Protein AF-A0A972J4V8-F1 (afdb_monomer)

Solvent-accessible surface area (backbone atoms only — not comparable to full-atom values): 4676 Å² total; per-residue (Å²): 133,83,62,82,60,45,76,38,54,58,85,54,104,82,48,53,50,52,55,50,47,51,50,40,47,71,79,38,68,85,36,39,38,38,39,36,23,43,90,91,36,50,65,62,45,51,51,28,42,74,78,64,38,74,49,72,41,45,64,90,43,63,81,51,49,60,62,50,49,52,52,42,52,51,53,53,68,68,72,112

Foldseek 3Di:
DQDQAAEDEPDDPPDQLQNSLVVCCVPPVLHAYEYEYAPVCVVSVVVSVVVPHPYYHHPVCVVCVVVSSVVRNVVSVVVD

Nearest PDB structures (foldseek):
  3jte-assembly1_A  TM=8.735E-01  e=1.432E-03  Acetivibrio thermocellus ATCC 27405
  6ifh-assembly1_A  TM=7.701E-01  e=2.009E-03  Paenisporosarcina sp. TG-14
  1zy2-assembly1_A  TM=6.952E-01  e=1.251E-03  Aquifex aeolicus
  8p6f-assembly1_B  TM=7.407E-01  e=1.641E-02  Flavobacterium johnsoniae
  8p6f-assembly1_A  TM=7.480E-01  e=2.464E-02  Flavobacterium johnsoniae

Sequence (80 aa)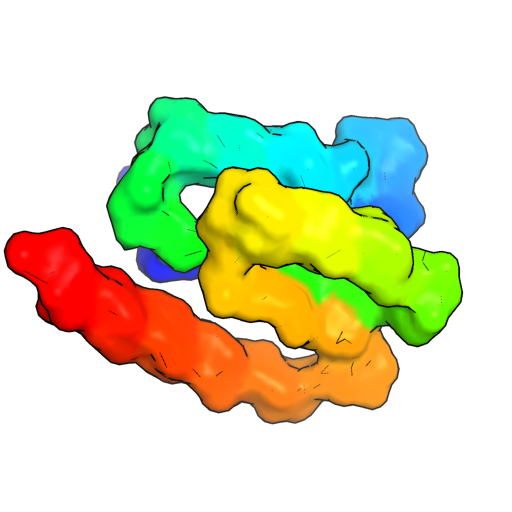:
MDPTVSFASSGSRGGTGIEGLAMTRYHAPSTPFLMAAGSRDIEGAVECMKEGSWDFNLKEQPFRIGPAIDAALQKKRHKR

pLDDT: mean 74.83, std 9.62, range [44.16, 84.81]

Radius of gyration: 11.94 Å; Cα contacts (8 Å, |Δi|>4): 115; chains: 1; bounding box: 32×26×35 Å

Secondary structure (DSSP, 8-state):
---S-EEEES-STT--HHHHHHHHHHH-TTS-EEEEE-GGGHHHHHHHHHTT--EEEETT-GGGHHHHHHHHHHHHHH--

Structure (mmCIF, N/CA/C/O backbone):
data_AF-A0A972J4V8-F1
#
_entry.id   AF-A0A972J4V8-F1
#
loop_
_atom_site.group_PDB
_atom_site.id
_atom_site.type_symbol
_atom_site.label_atom_id
_atom_site.label_alt_id
_atom_site.label_comp_id
_atom_site.label_asym_id
_atom_site.label_entity_id
_atom_site.label_seq_id
_atom_site.pdbx_PDB_ins_code
_atom_site.Cartn_x
_atom_site.Cartn_y
_atom_site.Cartn_z
_atom_site.occupancy
_atom_site.B_iso_or_equiv
_atom_site.auth_seq_id
_atom_site.auth_comp_id
_atom_site.auth_asym_id
_atom_site.auth_atom_id
_atom_site.pdbx_PDB_model_num
ATOM 1 N N . MET A 1 1 ? -19.246 0.572 -0.265 1.00 48.50 1 MET A N 1
ATOM 2 C CA . MET A 1 1 ? -18.451 -0.548 0.277 1.00 48.50 1 MET A CA 1
ATOM 3 C C . MET A 1 1 ? -17.052 -0.018 0.476 1.00 48.50 1 MET A C 1
ATOM 5 O O . MET A 1 1 ? -16.431 0.343 -0.516 1.00 48.50 1 MET A O 1
ATOM 9 N N . ASP A 1 2 ? -16.591 0.092 1.717 1.00 52.84 2 ASP A N 1
ATOM 10 C CA . ASP A 1 2 ? -15.233 0.570 1.974 1.00 52.84 2 ASP A CA 1
ATOM 11 C C . ASP A 1 2 ? -14.237 -0.547 1.645 1.00 52.84 2 ASP A C 1
ATOM 13 O O . ASP A 1 2 ? -14.394 -1.668 2.146 1.00 52.84 2 ASP A O 1
ATOM 17 N N . PRO A 1 3 ?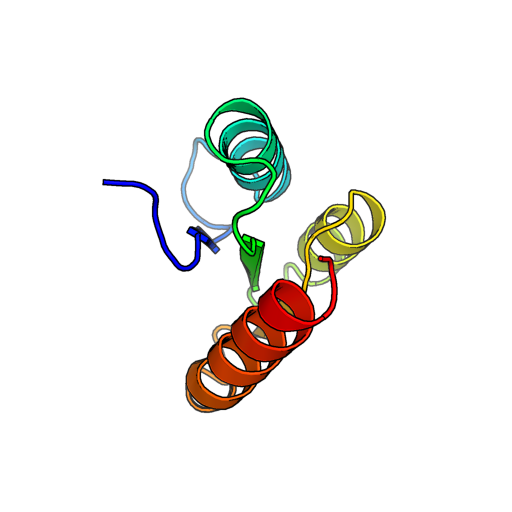 -13.229 -0.296 0.794 1.00 60.62 3 PRO A N 1
ATOM 18 C CA . PRO A 1 3 ? -12.264 -1.318 0.428 1.00 60.62 3 PRO A CA 1
ATOM 19 C C . PRO A 1 3 ? -11.488 -1.776 1.663 1.00 60.62 3 PRO A C 1
ATOM 21 O O . PRO A 1 3 ? -11.048 -0.976 2.493 1.00 60.62 3 PRO A O 1
ATOM 24 N N . THR A 1 4 ? -11.313 -3.089 1.799 1.00 68.44 4 THR A N 1
ATOM 25 C CA . THR A 1 4 ? -10.549 -3.668 2.910 1.00 68.44 4 THR A CA 1
ATOM 26 C C . THR A 1 4 ? -9.052 -3.387 2.754 1.00 68.44 4 THR A C 1
ATOM 28 O O . THR A 1 4 ? -8.368 -3.220 3.761 1.00 68.44 4 THR A O 1
ATOM 31 N N . VAL A 1 5 ? -8.573 -3.280 1.510 1.00 73.38 5 VAL A N 1
ATOM 32 C CA . VAL A 1 5 ? -7.195 -2.968 1.105 1.00 73.38 5 VAL A CA 1
ATOM 33 C C . VAL A 1 5 ? -7.236 -2.275 -0.266 1.00 73.38 5 VAL A C 1
ATOM 35 O O . VAL A 1 5 ? -8.009 -2.692 -1.129 1.00 73.38 5 VAL A O 1
ATOM 38 N N . SER A 1 6 ? -6.397 -1.263 -0.478 1.00 78.31 6 SER A N 1
ATOM 39 C CA . SER A 1 6 ? -6.183 -0.589 -1.764 1.00 78.31 6 SER A CA 1
ATOM 40 C C . SER A 1 6 ? -4.801 -0.915 -2.329 1.00 78.31 6 SER A C 1
ATOM 42 O O . SER A 1 6 ? -3.819 -0.959 -1.586 1.00 78.31 6 SER A O 1
ATOM 44 N N . PHE A 1 7 ? -4.718 -1.094 -3.650 1.00 73.75 7 PHE A N 1
ATOM 45 C CA . PHE A 1 7 ? -3.470 -1.376 -4.361 1.00 73.75 7 PHE A CA 1
ATOM 46 C C . PHE A 1 7 ? -3.262 -0.425 -5.534 1.00 73.75 7 PHE A C 1
ATOM 48 O O . PHE A 1 7 ? -4.205 -0.142 -6.272 1.00 73.75 7 PHE A O 1
ATOM 55 N N . ALA A 1 8 ? -2.018 0.000 -5.752 1.00 73.75 8 ALA A N 1
ATOM 56 C CA . ALA A 1 8 ? -1.613 0.722 -6.956 1.00 73.75 8 ALA A CA 1
ATOM 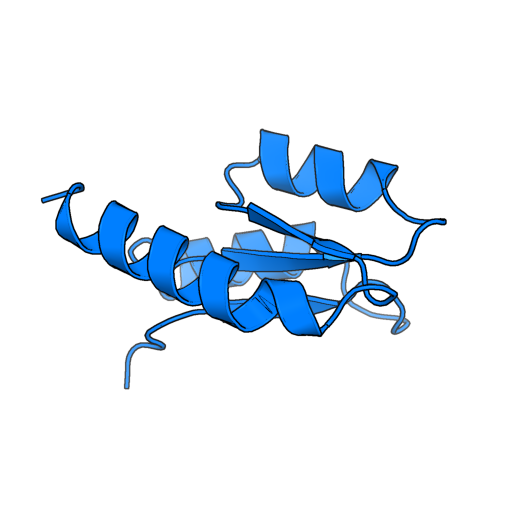57 C C . ALA A 1 8 ? -0.356 0.103 -7.570 1.00 73.75 8 ALA A C 1
ATOM 59 O O . ALA A 1 8 ? 0.449 -0.520 -6.881 1.00 73.75 8 ALA A O 1
ATOM 60 N N . SER A 1 9 ? -0.185 0.286 -8.878 1.00 68.44 9 SER A N 1
ATOM 61 C CA . SER A 1 9 ? 0.991 -0.170 -9.616 1.00 68.44 9 SER A CA 1
ATOM 62 C C . SER A 1 9 ? 1.578 0.984 -10.413 1.00 68.44 9 SER A C 1
ATOM 64 O O . SER A 1 9 ? 0.880 1.589 -11.224 1.00 68.44 9 SER A O 1
ATOM 66 N N . SER A 1 10 ? 2.882 1.202 -10.277 1.00 62.28 10 SER A N 1
ATOM 67 C CA . SER A 1 10 ? 3.614 2.126 -11.141 1.00 62.28 10 SER A CA 1
ATOM 68 C C . SER A 1 10 ? 3.904 1.463 -12.487 1.00 62.28 10 SER A C 1
ATOM 70 O O . SER A 1 10 ? 4.439 0.350 -12.546 1.00 62.28 10 SER A O 1
ATOM 72 N N . GLY A 1 11 ? 3.463 2.081 -13.581 1.00 57.62 11 GLY A N 1
ATOM 73 C CA . GLY A 1 11 ? 3.678 1.549 -14.932 1.00 57.62 11 GLY A CA 1
ATOM 74 C C . GLY A 1 11 ? 2.590 1.852 -15.961 1.00 57.62 11 GLY A C 1
ATOM 75 O O . GLY A 1 11 ? 2.708 1.400 -17.095 1.00 57.62 11 GLY A O 1
ATOM 76 N N . SER A 1 12 ? 1.549 2.610 -15.618 1.00 44.16 12 SER A N 1
ATOM 77 C CA . SER A 1 12 ? 0.584 3.110 -16.605 1.00 44.16 12 SER A CA 1
ATOM 78 C C . SER A 1 12 ? 0.687 4.632 -16.690 1.00 44.16 12 SER A C 1
ATOM 80 O O . SER A 1 12 ? 0.911 5.291 -15.679 1.00 44.16 12 SER A O 1
ATOM 82 N N . ARG A 1 13 ? 0.610 5.180 -17.909 1.00 47.62 13 ARG A N 1
ATOM 83 C CA . ARG A 1 13 ? 0.777 6.606 -18.258 1.00 47.62 13 ARG A CA 1
ATOM 84 C C . ARG A 1 13 ? -0.301 7.531 -17.645 1.00 47.62 13 ARG A C 1
ATOM 86 O O . ARG A 1 13 ? -0.967 8.254 -18.379 1.00 47.62 13 ARG A O 1
ATOM 93 N N . GLY A 1 14 ? -0.497 7.529 -16.331 1.00 47.12 14 GLY A N 1
ATOM 94 C CA . GLY A 1 14 ? -1.485 8.417 -15.711 1.00 47.12 14 GLY A CA 1
ATOM 95 C C . GLY A 1 14 ? -1.719 8.273 -14.211 1.00 47.12 14 GLY A C 1
ATOM 96 O O . GLY A 1 14 ? -2.741 8.760 -13.745 1.00 47.12 14 GLY A O 1
ATOM 97 N N . GLY A 1 15 ? -0.836 7.611 -13.460 1.00 54.72 15 GLY A N 1
ATOM 98 C CA . GLY A 1 15 ? -0.969 7.571 -12.005 1.00 54.72 15 GLY A CA 1
ATOM 99 C C . GLY A 1 15 ? 0.319 7.140 -11.319 1.00 54.72 15 GLY A C 1
ATOM 100 O O . GLY A 1 15 ? 0.768 6.005 -11.495 1.00 54.72 15 GLY A O 1
ATOM 101 N N . THR A 1 16 ? 0.921 8.034 -10.545 1.00 69.69 16 THR A N 1
ATOM 102 C CA . THR A 1 16 ? 2.017 7.694 -9.630 1.00 69.69 16 THR A CA 1
ATOM 103 C C . THR A 1 16 ? 1.456 6.931 -8.426 1.00 69.69 16 THR A C 1
ATOM 105 O O . THR A 1 16 ? 0.303 7.118 -8.030 1.00 69.69 16 THR A O 1
ATOM 108 N N . GLY A 1 17 ? 2.255 6.054 -7.808 1.00 72.06 17 GLY A N 1
ATOM 109 C CA . GLY A 1 17 ? 1.841 5.359 -6.577 1.00 72.06 17 GLY A CA 1
ATOM 110 C C . GLY A 1 17 ? 1.393 6.324 -5.467 1.00 72.06 17 GLY A C 1
ATOM 111 O O . GLY A 1 17 ? 0.500 6.001 -4.684 1.00 72.06 17 GLY A O 1
ATOM 112 N N . ILE A 1 18 ? 1.950 7.537 -5.472 1.00 77.25 18 ILE A N 1
ATOM 113 C CA . ILE A 1 18 ? 1.651 8.626 -4.540 1.00 77.25 18 ILE A CA 1
ATOM 114 C C . ILE A 1 18 ? 0.240 9.181 -4.759 1.00 77.25 18 ILE A C 1
ATOM 116 O O . ILE A 1 18 ? -0.488 9.378 -3.790 1.00 77.25 18 ILE A O 1
ATOM 120 N N . GLU A 1 19 ? -0.197 9.376 -6.004 1.00 79.88 19 GLU A N 1
ATOM 121 C CA . GLU A 1 19 ? -1.574 9.805 -6.294 1.00 79.88 19 GLU A CA 1
ATOM 122 C C . GLU A 1 19 ? -2.587 8.747 -5.839 1.00 79.88 19 GLU A C 1
ATOM 124 O O . GLU A 1 19 ? -3.600 9.075 -5.221 1.00 79.88 19 GLU A O 1
ATOM 129 N N . GLY A 1 20 ? -2.282 7.462 -6.057 1.00 79.81 20 GLY A N 1
ATOM 130 C CA . GLY A 1 20 ? -3.095 6.355 -5.546 1.00 79.81 20 GLY A CA 1
ATOM 131 C C . GLY A 1 20 ? -3.184 6.336 -4.014 1.00 79.81 20 GLY A C 1
ATOM 132 O O . GLY A 1 20 ? -4.260 6.096 -3.452 1.00 79.81 20 GLY A O 1
ATOM 133 N N . LEU A 1 21 ? -2.075 6.639 -3.333 1.00 82.00 21 LEU A N 1
ATOM 134 C CA . LEU A 1 21 ? -2.028 6.773 -1.878 1.00 82.00 21 LEU A CA 1
ATOM 135 C C . LEU A 1 21 ? -2.849 7.977 -1.403 1.00 82.00 21 LEU A C 1
ATOM 137 O O . LEU A 1 21 ? -3.642 7.838 -0.472 1.00 82.00 21 LEU A O 1
ATOM 141 N N . ALA A 1 22 ? -2.707 9.134 -2.051 1.00 82.62 22 ALA A N 1
ATOM 142 C CA . ALA A 1 22 ? -3.451 10.348 -1.726 1.00 82.62 22 ALA A CA 1
ATOM 143 C C . ALA A 1 22 ? -4.963 10.134 -1.880 1.00 82.62 22 ALA A C 1
ATOM 145 O O . ALA A 1 22 ? -5.726 10.453 -0.970 1.00 82.62 22 ALA A O 1
ATOM 146 N N . MET A 1 23 ? -5.390 9.498 -2.974 1.00 82.62 23 MET A N 1
ATOM 147 C CA . MET A 1 23 ? -6.791 9.139 -3.211 1.00 82.62 23 MET A CA 1
ATOM 148 C C . MET A 1 23 ? -7.317 8.149 -2.171 1.00 82.62 23 MET A C 1
ATOM 150 O O . MET A 1 23 ? -8.416 8.327 -1.647 1.00 82.62 23 MET A O 1
ATOM 154 N N . THR A 1 24 ? -6.526 7.131 -1.816 1.00 84.19 24 THR A N 1
ATOM 155 C CA . THR A 1 24 ? -6.910 6.174 -0.767 1.00 84.19 24 THR A CA 1
ATOM 156 C C . THR A 1 24 ? -7.049 6.874 0.578 1.00 84.19 24 THR A C 1
ATOM 158 O O . THR A 1 24 ? -8.036 6.660 1.271 1.00 84.19 24 THR A O 1
ATOM 161 N N . ARG A 1 25 ? -6.122 7.769 0.933 1.00 81.88 25 ARG A N 1
ATOM 162 C CA . ARG A 1 25 ? -6.204 8.559 2.168 1.00 81.88 25 ARG A CA 1
ATOM 163 C C . ARG A 1 25 ? -7.394 9.516 2.172 1.00 81.88 25 ARG A C 1
ATOM 165 O O . ARG A 1 25 ? -7.985 9.714 3.227 1.00 81.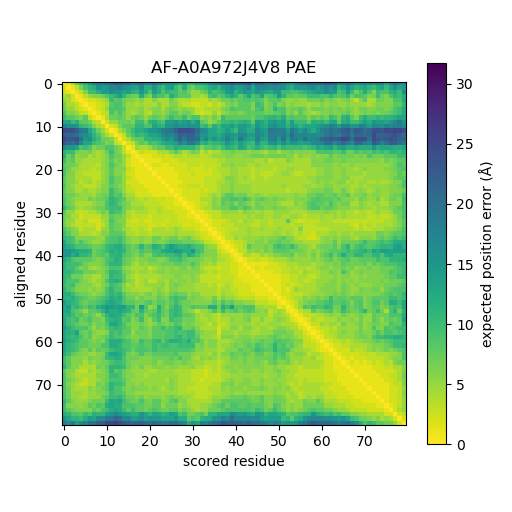88 25 ARG A O 1
ATOM 172 N N . TYR A 1 26 ? -7.745 10.088 1.023 1.00 84.00 26 TYR A N 1
ATOM 173 C CA . TYR A 1 26 ? -8.870 11.010 0.893 1.00 84.00 26 TYR A CA 1
ATOM 174 C C . TYR A 1 26 ? -10.221 10.297 1.024 1.00 84.00 26 TYR A C 1
ATOM 176 O O . TYR A 1 26 ? -11.084 10.743 1.774 1.00 84.00 26 TYR A O 1
ATOM 184 N N . HIS A 1 27 ? -10.398 9.170 0.331 1.00 82.81 27 HIS A N 1
ATOM 185 C CA . HIS A 1 27 ? -11.669 8.443 0.318 1.00 82.81 27 HIS A CA 1
ATOM 186 C C . HIS A 1 27 ? -11.828 7.452 1.476 1.00 82.81 27 HIS A C 1
ATOM 188 O O . HIS A 1 27 ? -12.940 7.238 1.948 1.00 82.81 27 HIS A O 1
ATOM 194 N N . ALA A 1 28 ? -10.739 6.825 1.920 1.00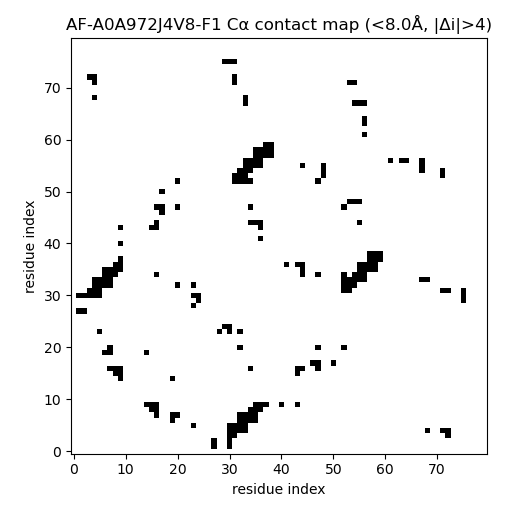 82.38 28 ALA A N 1
ATOM 195 C CA . ALA A 1 28 ? -10.745 5.762 2.919 1.00 82.38 28 ALA A CA 1
ATOM 196 C C . ALA A 1 28 ? -9.453 5.791 3.770 1.00 82.38 28 ALA A C 1
ATOM 198 O O . ALA A 1 28 ? -8.613 4.894 3.662 1.00 82.38 28 ALA A O 1
ATOM 199 N N . PRO A 1 29 ? -9.274 6.788 4.660 1.00 79.62 29 PRO A N 1
ATOM 200 C CA . PRO A 1 29 ? -8.046 6.967 5.451 1.00 79.62 29 PRO A CA 1
ATOM 201 C C . PRO A 1 29 ? -7.718 5.785 6.373 1.00 79.62 29 PRO A C 1
ATOM 203 O O . PRO A 1 29 ? -6.572 5.595 6.776 1.00 79.62 29 PRO A O 1
ATOM 206 N N . SER A 1 30 ? -8.722 4.979 6.714 1.00 79.19 30 SER A N 1
ATOM 207 C CA . SER A 1 30 ? -8.582 3.771 7.531 1.00 79.19 30 SER A CA 1
ATOM 208 C C . SER A 1 30 ? -8.193 2.533 6.716 1.00 79.19 30 SER A C 1
ATOM 210 O O . SER A 1 30 ? -8.041 1.447 7.284 1.00 79.19 30 SER A O 1
ATOM 212 N N . THR A 1 31 ? -8.098 2.649 5.391 1.00 82.75 31 THR A N 1
ATOM 213 C CA . THR A 1 31 ? -7.833 1.521 4.504 1.00 82.75 31 THR A CA 1
ATOM 214 C C . THR A 1 31 ? -6.338 1.386 4.219 1.00 82.75 31 THR A C 1
ATOM 216 O O . THR A 1 31 ? -5.691 2.357 3.828 1.00 82.75 31 THR A O 1
ATOM 219 N N . PRO A 1 32 ? -5.777 0.175 4.398 1.00 81.38 32 PRO A N 1
ATOM 220 C CA . PRO A 1 32 ? -4.445 -0.161 3.944 1.00 81.38 32 PRO A CA 1
ATOM 221 C C . PRO A 1 32 ? -4.178 0.256 2.509 1.00 81.38 32 PRO A C 1
ATOM 223 O O . PRO A 1 32 ? -4.937 -0.119 1.620 1.00 81.38 32 PRO A O 1
ATOM 226 N N . PHE A 1 33 ? -3.053 0.917 2.275 1.00 83.56 33 PHE A N 1
ATOM 227 C CA . PHE A 1 33 ? -2.521 1.079 0.932 1.00 83.56 33 PHE A CA 1
ATOM 228 C C . PHE A 1 33 ? -1.266 0.224 0.769 1.00 83.56 33 PHE A C 1
ATOM 230 O O . PHE A 1 33 ? -0.361 0.284 1.606 1.00 83.56 33 PHE A O 1
ATOM 237 N N . LEU A 1 34 ? -1.246 -0.586 -0.288 1.00 83.06 34 LEU A N 1
ATOM 238 C CA . LEU A 1 34 ? -0.150 -1.478 -0.648 1.00 83.06 34 LEU A CA 1
ATOM 239 C C . LEU A 1 34 ? 0.332 -1.145 -2.066 1.00 83.06 34 LEU A C 1
ATOM 241 O O . LEU A 1 34 ? -0.412 -1.275 -3.039 1.00 83.06 34 LEU A O 1
ATOM 245 N N . MET A 1 35 ? 1.591 -0.733 -2.194 1.00 80.88 35 MET A N 1
ATOM 246 C CA . MET A 1 35 ? 2.175 -0.361 -3.486 1.00 80.88 35 MET A CA 1
ATOM 247 C C . MET A 1 35 ? 2.795 -1.577 -4.182 1.00 80.88 35 MET A C 1
ATOM 249 O O . MET A 1 35 ? 3.561 -2.305 -3.565 1.00 80.88 35 MET A O 1
ATOM 253 N N . ALA A 1 36 ? 2.522 -1.800 -5.466 1.00 78.38 36 ALA A N 1
ATOM 254 C CA . ALA A 1 36 ? 3.195 -2.816 -6.276 1.00 78.38 36 ALA A CA 1
ATOM 255 C C . ALA A 1 36 ? 4.181 -2.152 -7.251 1.00 78.38 36 ALA A C 1
ATOM 257 O O . ALA A 1 36 ? 3.783 -1.578 -8.270 1.00 78.38 36 ALA A O 1
ATOM 258 N N . ALA A 1 37 ? 5.476 -2.242 -6.960 1.00 76.88 37 ALA A N 1
ATOM 259 C CA . ALA A 1 37 ? 6.538 -1.635 -7.760 1.00 76.88 37 ALA A CA 1
ATOM 260 C C . ALA A 1 37 ? 7.389 -2.695 -8.464 1.00 76.88 37 ALA A C 1
ATOM 262 O O . ALA A 1 37 ? 7.528 -3.815 -7.987 1.00 76.88 37 ALA A O 1
ATOM 263 N N . GLY A 1 38 ? 7.938 -2.361 -9.629 1.00 76.75 38 GLY A N 1
ATOM 264 C CA . GLY A 1 38 ? 8.972 -3.198 -10.239 1.00 76.75 38 GLY A CA 1
ATOM 265 C C . GLY A 1 38 ? 10.329 -2.930 -9.591 1.00 76.75 38 GLY A C 1
ATOM 266 O O . GLY A 1 38 ? 10.546 -1.870 -9.010 1.00 76.75 38 GLY A O 1
ATOM 267 N N . SER A 1 39 ? 11.277 -3.843 -9.769 1.00 71.19 39 SER A N 1
ATOM 268 C CA . SER A 1 39 ? 12.685 -3.686 -9.359 1.00 71.19 39 SER A CA 1
ATOM 269 C C . SER A 1 39 ? 13.347 -2.381 -9.832 1.00 71.19 39 SER A C 1
ATOM 271 O O . SER A 1 39 ? 14.255 -1.876 -9.179 1.00 71.19 39 SER A O 1
ATOM 273 N N . ARG A 1 40 ? 12.879 -1.809 -10.947 1.00 70.75 40 ARG A N 1
ATOM 274 C CA . ARG A 1 40 ? 13.351 -0.528 -11.503 1.00 70.75 40 ARG A CA 1
ATOM 275 C C . ARG A 1 40 ? 12.691 0.715 -10.905 1.00 70.75 40 ARG A C 1
ATOM 277 O O . ARG A 1 40 ? 13.087 1.817 -11.252 1.00 70.75 40 ARG A O 1
ATOM 284 N N . ASP A 1 41 ? 11.688 0.540 -10.054 1.00 72.94 41 ASP A N 1
ATOM 285 C CA . ASP A 1 41 ? 10.871 1.622 -9.499 1.00 72.94 41 ASP A CA 1
ATOM 286 C C . ASP A 1 41 ? 10.764 1.526 -7.970 1.00 72.94 41 ASP A C 1
ATOM 288 O O . ASP A 1 41 ? 9.766 1.865 -7.334 1.00 72.94 41 ASP A O 1
ATOM 292 N N . ILE A 1 42 ? 11.832 1.013 -7.361 1.00 73.69 42 ILE A N 1
ATOM 293 C CA . ILE A 1 42 ? 11.960 0.931 -5.906 1.00 73.69 42 ILE A CA 1
ATOM 294 C C . ILE A 1 42 ? 11.939 2.336 -5.297 1.00 73.69 42 ILE A C 1
ATOM 296 O O . ILE A 1 42 ? 11.383 2.523 -4.222 1.00 73.69 42 ILE A O 1
ATOM 300 N N . GLU A 1 43 ? 12.494 3.332 -5.988 1.00 76.50 43 GLU A N 1
ATOM 301 C CA . GLU A 1 43 ? 12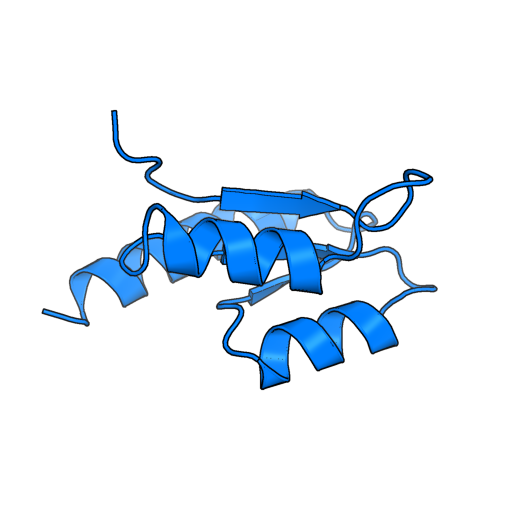.559 4.710 -5.500 1.00 76.50 43 GLU A CA 1
ATOM 302 C C . GLU A 1 43 ? 11.159 5.323 -5.321 1.00 76.50 43 GLU A C 1
ATOM 304 O O . GLU A 1 43 ? 10.849 5.822 -4.237 1.00 76.50 43 GLU A O 1
ATOM 309 N N . GLY A 1 44 ? 10.261 5.149 -6.301 1.00 75.38 44 GLY A N 1
ATOM 310 C CA . GLY A 1 44 ? 8.857 5.555 -6.181 1.00 75.38 44 GLY A CA 1
ATOM 311 C C . GLY A 1 44 ? 8.093 4.778 -5.101 1.00 75.38 44 GLY A C 1
ATOM 312 O O . GLY A 1 44 ? 7.236 5.333 -4.407 1.00 75.38 44 GLY A O 1
ATOM 313 N N . ALA A 1 45 ? 8.432 3.502 -4.886 1.00 75.12 45 ALA A N 1
ATOM 314 C CA . ALA A 1 45 ? 7.873 2.712 -3.788 1.00 75.12 45 ALA A CA 1
ATOM 315 C C . ALA A 1 45 ? 8.319 3.233 -2.413 1.00 75.12 45 ALA A C 1
ATOM 317 O O . ALA A 1 45 ? 7.507 3.331 -1.493 1.00 75.12 45 ALA A O 1
ATOM 318 N N . VAL A 1 46 ? 9.596 3.599 -2.275 1.00 77.75 46 VAL A N 1
ATOM 319 C CA . VAL A 1 46 ? 10.160 4.175 -1.047 1.00 77.75 46 VAL A CA 1
ATOM 320 C C . VAL A 1 46 ? 9.530 5.532 -0.748 1.00 77.75 46 VAL A C 1
ATOM 322 O O . VAL A 1 46 ? 9.226 5.817 0.409 1.00 77.75 46 VAL A O 1
ATOM 325 N N . GLU A 1 47 ? 9.285 6.355 -1.764 1.00 78.38 47 GLU A N 1
ATOM 326 C CA . GLU A 1 47 ? 8.587 7.630 -1.597 1.00 78.38 47 GLU A CA 1
ATOM 327 C C . GLU A 1 47 ? 7.149 7.426 -1.098 1.00 78.38 47 GLU A C 1
ATOM 329 O O . GLU A 1 47 ? 6.745 8.039 -0.112 1.00 78.38 47 GLU A O 1
ATOM 334 N N . CYS A 1 48 ? 6.421 6.447 -1.647 1.00 75.25 48 CYS A N 1
ATOM 335 C CA . CYS A 1 48 ? 5.105 6.062 -1.125 1.00 75.25 48 CYS A CA 1
ATOM 336 C C . CYS A 1 48 ? 5.167 5.593 0.340 1.00 75.25 48 CYS A C 1
ATOM 338 O O . CYS A 1 48 ? 4.274 5.904 1.127 1.00 75.25 48 CYS A O 1
ATOM 340 N N . MET A 1 49 ? 6.208 4.849 0.731 1.00 79.25 49 MET A N 1
ATOM 341 C CA . MET A 1 49 ? 6.404 4.415 2.122 1.00 79.25 49 MET A CA 1
ATOM 342 C C . MET A 1 49 ? 6.646 5.599 3.064 1.00 79.25 49 MET A C 1
ATOM 344 O O . MET A 1 49 ? 6.093 5.617 4.164 1.00 79.25 49 MET A O 1
ATOM 348 N N . LYS A 1 50 ? 7.414 6.609 2.634 1.00 79.81 50 LYS A N 1
ATOM 349 C CA . LYS A 1 50 ? 7.627 7.850 3.402 1.00 79.81 50 LYS A CA 1
ATOM 350 C C . LYS A 1 50 ? 6.325 8.626 3.608 1.00 79.81 50 LYS A C 1
ATOM 352 O O . LYS A 1 50 ? 6.089 9.130 4.700 1.00 79.81 50 LYS A O 1
ATOM 357 N N . GLU A 1 51 ? 5.458 8.640 2.600 1.00 76.56 51 GLU A N 1
ATOM 358 C CA . GLU A 1 51 ? 4.138 9.286 2.640 1.00 76.56 51 GLU A CA 1
ATOM 359 C C . GLU A 1 51 ? 3.074 8.501 3.438 1.00 76.56 51 GLU A C 1
ATOM 361 O O . GLU A 1 51 ? 1.920 8.930 3.567 1.00 76.56 51 GLU A O 1
ATOM 366 N N . GLY A 1 52 ? 3.447 7.352 4.011 1.00 73.81 52 GLY A N 1
ATOM 367 C CA . GLY A 1 52 ? 2.590 6.557 4.889 1.00 73.81 52 GLY A CA 1
ATOM 368 C C . GLY A 1 52 ? 1.901 5.369 4.219 1.00 73.81 52 GLY A C 1
ATOM 369 O O . GLY A 1 52 ? 0.926 4.856 4.774 1.00 73.81 52 GLY A O 1
ATOM 370 N N . SER A 1 53 ? 2.388 4.907 3.060 1.00 75.19 53 SER A N 1
ATOM 371 C CA . SER A 1 53 ? 2.035 3.578 2.544 1.00 75.19 53 SER A CA 1
ATOM 372 C C . SER A 1 53 ? 2.375 2.508 3.579 1.00 75.19 53 SER A C 1
ATOM 374 O O . SER A 1 53 ? 3.358 2.622 4.316 1.00 75.19 53 SER A O 1
ATOM 376 N N . TRP A 1 54 ? 1.553 1.463 3.661 1.00 71.00 54 TRP A N 1
ATOM 377 C CA . TRP A 1 54 ? 1.723 0.478 4.724 1.00 71.00 54 TRP A CA 1
ATOM 378 C C . TRP A 1 54 ? 2.806 -0.547 4.432 1.00 71.00 54 TRP A C 1
ATOM 380 O O . TRP A 1 54 ? 3.475 -1.028 5.352 1.00 71.00 54 TRP A O 1
ATOM 390 N N . ASP A 1 55 ? 2.906 -0.909 3.160 1.00 75.44 55 ASP A N 1
ATOM 391 C CA . ASP A 1 55 ? 3.893 -1.834 2.635 1.00 75.44 55 ASP A CA 1
ATOM 392 C C . ASP A 1 55 ? 4.016 -1.658 1.118 1.00 75.44 55 ASP A C 1
ATOM 394 O O . ASP A 1 55 ? 3.163 -1.031 0.471 1.00 75.44 55 ASP A O 1
ATOM 398 N N . PHE A 1 56 ? 5.055 -2.252 0.542 1.00 77.19 56 PHE A N 1
ATOM 399 C CA . PHE A 1 56 ? 5.184 -2.382 -0.901 1.00 77.19 56 PHE A CA 1
ATOM 400 C C . PHE A 1 56 ? 5.599 -3.803 -1.290 1.00 77.19 56 PHE A C 1
ATOM 402 O O . PHE A 1 56 ? 6.371 -4.469 -0.608 1.00 77.19 56 PHE A O 1
ATOM 409 N N . ASN A 1 57 ? 5.078 -4.275 -2.416 1.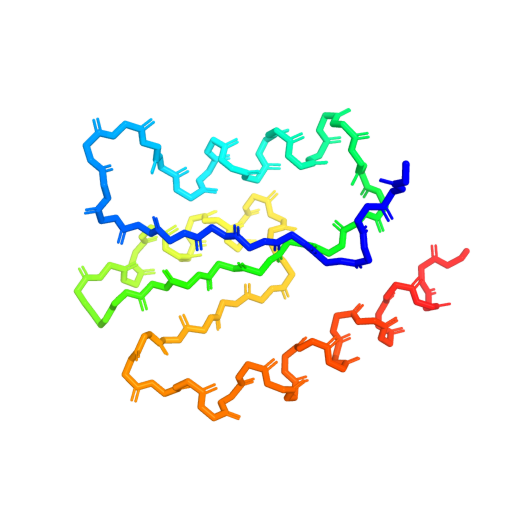00 81.25 57 ASN A N 1
ATOM 410 C CA . ASN A 1 57 ? 5.428 -5.548 -3.018 1.00 81.25 57 ASN A CA 1
ATOM 411 C C . ASN A 1 57 ? 6.177 -5.322 -4.323 1.00 81.25 57 ASN A C 1
ATOM 413 O O . ASN A 1 57 ? 5.843 -4.437 -5.112 1.00 81.25 57 ASN A O 1
ATOM 417 N N . LEU A 1 58 ? 7.164 -6.177 -4.567 1.00 77.62 58 LEU A N 1
ATOM 418 C CA . LEU A 1 58 ? 7.825 -6.244 -5.859 1.00 77.62 58 LEU A CA 1
ATOM 419 C C . LEU A 1 58 ? 6.962 -7.057 -6.824 1.00 77.62 58 LEU A C 1
ATOM 421 O O . LEU A 1 58 ? 6.508 -8.151 -6.480 1.00 77.62 58 LEU A O 1
ATOM 425 N N . LYS A 1 59 ? 6.755 -6.551 -8.041 1.00 75.31 59 LYS A N 1
ATOM 426 C CA . LYS A 1 59 ? 6.003 -7.251 -9.100 1.00 75.31 59 LYS A CA 1
ATOM 427 C C . LYS A 1 59 ? 6.629 -8.600 -9.460 1.00 75.31 59 LYS A C 1
ATOM 429 O O . LYS A 1 59 ? 5.931 -9.503 -9.904 1.00 75.31 59 LYS A O 1
ATOM 434 N N . GLU A 1 60 ? 7.927 -8.747 -9.226 1.00 80.06 60 GLU A N 1
ATOM 435 C CA . GLU A 1 60 ? 8.702 -9.970 -9.408 1.00 80.06 60 GLU A CA 1
ATOM 436 C C . GLU A 1 60 ? 8.442 -11.018 -8.305 1.00 80.06 60 GLU A C 1
ATOM 438 O O . GLU A 1 60 ? 8.833 -12.173 -8.450 1.00 80.06 60 GLU A O 1
ATOM 443 N N . GLN A 1 61 ? 7.778 -10.641 -7.204 1.00 80.31 61 GLN A N 1
ATOM 444 C CA . GLN A 1 61 ? 7.480 -11.509 -6.057 1.00 80.31 61 GLN A CA 1
ATOM 445 C C . GLN A 1 61 ? 5.989 -11.459 -5.658 1.00 80.31 61 GLN A C 1
ATOM 447 O O . GLN A 1 61 ? 5.661 -11.120 -4.517 1.00 80.31 61 GLN A O 1
ATOM 452 N N . PRO A 1 62 ? 5.056 -11.840 -6.552 1.00 74.62 62 PRO A N 1
ATOM 453 C CA . PRO A 1 62 ? 3.615 -11.751 -6.288 1.00 74.62 62 PRO A CA 1
ATOM 454 C C . PRO A 1 62 ? 3.155 -12.639 -5.121 1.00 74.62 62 PRO A C 1
ATOM 456 O O . PRO A 1 62 ? 2.159 -12.341 -4.468 1.00 74.62 62 PRO A O 1
ATOM 459 N N . PHE A 1 63 ? 3.905 -13.696 -4.797 1.00 80.88 63 PHE A N 1
ATOM 460 C CA . PHE A 1 63 ? 3.640 -14.563 -3.646 1.00 80.88 63 PHE A CA 1
ATOM 461 C C . PHE A 1 63 ? 3.716 -13.828 -2.296 1.00 80.88 63 PHE A C 1
ATOM 463 O O . PHE A 1 63 ? 3.133 -14.293 -1.319 1.00 80.88 63 PHE A O 1
ATOM 470 N N . ARG A 1 64 ? 4.391 -12.671 -2.220 1.00 79.00 64 ARG A N 1
ATOM 471 C CA . ARG A 1 64 ? 4.446 -11.847 -1.000 1.00 79.00 64 ARG A CA 1
ATOM 472 C C . ARG A 1 64 ? 3.185 -11.017 -0.756 1.00 79.00 64 ARG A C 1
ATOM 474 O O . ARG A 1 64 ? 2.993 -10.545 0.363 1.00 79.00 64 ARG A O 1
ATOM 481 N N . ILE A 1 65 ? 2.294 -10.904 -1.745 1.00 79.81 65 ILE A N 1
ATOM 482 C CA . ILE A 1 65 ? 1.061 -10.116 -1.623 1.00 79.81 65 ILE A CA 1
ATOM 483 C C . ILE A 1 65 ? 0.149 -10.677 -0.527 1.00 79.81 65 ILE A C 1
ATOM 485 O O . ILE A 1 65 ? -0.400 -9.897 0.243 1.00 79.81 65 ILE A O 1
ATOM 489 N N . GLY A 1 66 ? 0.021 -12.004 -0.412 1.00 82.81 66 GLY A N 1
ATOM 490 C CA . GLY A 1 66 ? -0.797 -12.640 0.631 1.00 82.81 66 GLY A CA 1
ATOM 491 C C . GLY A 1 66 ? -0.363 -12.227 2.045 1.00 82.81 66 GLY A C 1
ATOM 492 O O . GLY A 1 66 ? -1.130 -11.562 2.739 1.00 82.81 66 GLY A O 1
ATOM 493 N N . PRO A 1 67 ? 0.894 -12.505 2.443 1.00 84.25 67 PRO A N 1
ATOM 494 C CA . PRO A 1 67 ? 1.429 -12.050 3.726 1.00 84.25 67 PRO A CA 1
ATOM 495 C C . PRO A 1 67 ? 1.357 -10.529 3.937 1.00 84.25 67 PRO A C 1
ATOM 497 O O . PRO A 1 67 ? 1.127 -10.079 5.058 1.00 84.25 67 PRO A O 1
ATOM 500 N N . ALA A 1 68 ? 1.531 -9.726 2.881 1.00 82.19 68 ALA A N 1
ATOM 501 C CA . ALA A 1 68 ? 1.431 -8.268 2.968 1.00 82.19 68 ALA A CA 1
ATOM 502 C C . ALA A 1 68 ? -0.005 -7.788 3.247 1.00 82.19 68 ALA A C 1
ATOM 504 O O . ALA A 1 68 ? -0.200 -6.865 4.039 1.00 82.19 68 ALA A O 1
ATOM 505 N N . ILE A 1 69 ? -1.012 -8.433 2.647 1.00 82.25 69 ILE A N 1
ATOM 506 C CA . ILE A 1 69 ? -2.430 -8.205 2.959 1.00 82.25 69 ILE A CA 1
ATOM 507 C C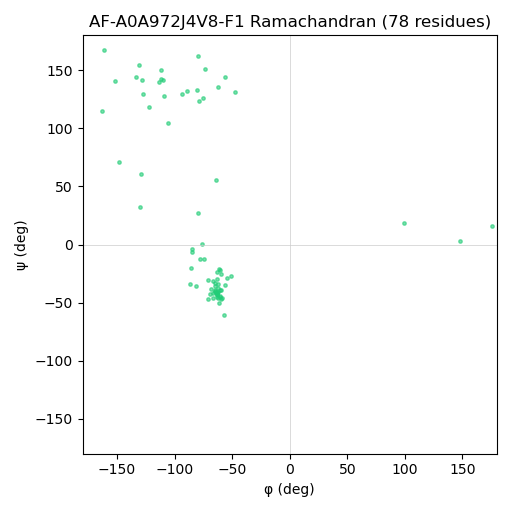 . ILE A 1 69 ? -2.701 -8.556 4.416 1.00 82.25 69 ILE A C 1
ATOM 509 O O . ILE A 1 69 ? -3.258 -7.735 5.143 1.00 82.25 69 ILE A O 1
ATOM 513 N N . ASP A 1 70 ? -2.277 -9.738 4.860 1.00 84.81 70 ASP A N 1
ATOM 514 C CA . ASP A 1 70 ? -2.496 -10.177 6.236 1.00 84.81 70 ASP A CA 1
ATOM 515 C C . ASP A 1 70 ? -1.861 -9.199 7.228 1.00 84.81 70 ASP A C 1
ATOM 517 O O . ASP A 1 70 ? -2.517 -8.752 8.171 1.00 84.81 70 ASP A O 1
ATOM 521 N N . ALA A 1 71 ? -0.618 -8.779 6.982 1.00 82.50 71 ALA A N 1
ATOM 522 C CA . ALA A 1 71 ? 0.068 -7.788 7.802 1.00 82.50 71 ALA A CA 1
ATOM 523 C C . ALA A 1 71 ? -0.675 -6.441 7.827 1.00 82.50 71 ALA A C 1
ATOM 525 O O . ALA A 1 71 ? -0.864 -5.858 8.897 1.00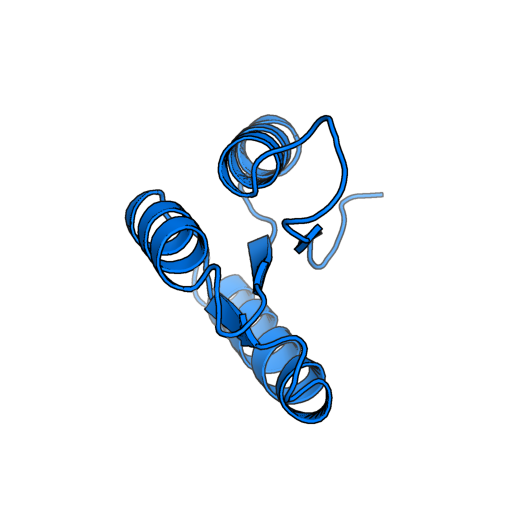 82.50 71 ALA A O 1
ATOM 526 N N . ALA A 1 72 ? -1.140 -5.954 6.676 1.00 82.56 72 ALA A N 1
ATOM 527 C CA . ALA A 1 72 ? -1.939 -4.737 6.568 1.00 82.56 72 ALA A CA 1
ATOM 528 C C . ALA A 1 72 ? -3.252 -4.825 7.367 1.00 82.56 72 ALA A C 1
ATOM 530 O O . ALA A 1 72 ? -3.583 -3.922 8.139 1.00 82.56 72 ALA A O 1
ATOM 531 N N . LEU A 1 73 ? -3.986 -5.930 7.241 1.00 82.12 73 LEU A N 1
ATOM 532 C CA . LEU A 1 73 ? -5.230 -6.157 7.976 1.00 82.12 73 LEU A CA 1
ATOM 533 C C . LEU A 1 73 ? -4.988 -6.263 9.484 1.00 82.12 73 LEU A C 1
ATOM 535 O O . LEU A 1 73 ? -5.741 -5.687 10.273 1.00 82.12 73 LEU A O 1
ATOM 539 N N . GLN A 1 74 ? -3.922 -6.945 9.903 1.00 83.31 74 GLN A N 1
ATOM 540 C CA . GLN A 1 74 ? -3.543 -7.042 11.312 1.00 83.31 74 GLN A CA 1
ATOM 541 C C . GLN A 1 74 ? -3.208 -5.675 11.903 1.00 83.31 74 GLN A C 1
ATOM 543 O O . GLN A 1 74 ? -3.708 -5.323 12.975 1.00 83.31 74 GLN A O 1
ATOM 548 N N . LYS A 1 75 ? -2.416 -4.870 11.194 1.00 77.44 75 LYS A N 1
ATOM 549 C CA . LYS A 1 75 ? -2.076 -3.521 11.643 1.00 77.44 75 LYS A CA 1
ATOM 550 C C . LYS A 1 75 ? -3.315 -2.598 11.640 1.00 77.44 75 LYS A C 1
ATOM 552 O O . LYS A 1 75 ? -3.430 -1.761 12.533 1.00 77.44 75 LYS A O 1
ATOM 557 N N . LYS A 1 76 ? -4.298 -2.794 10.742 1.00 79.19 76 LYS A N 1
ATOM 558 C CA . LYS A 1 76 ? -5.610 -2.101 10.780 1.00 79.19 76 LYS A CA 1
ATOM 559 C C . LYS A 1 76 ? -6.396 -2.447 12.036 1.00 79.19 76 LYS A C 1
ATOM 561 O O . LYS A 1 76 ? -6.950 -1.554 12.666 1.00 79.19 76 LYS A O 1
ATOM 566 N N . ARG A 1 77 ? -6.399 -3.720 12.438 1.00 77.69 77 ARG A N 1
ATOM 567 C CA . ARG A 1 77 ? -7.043 -4.167 13.685 1.00 77.69 77 ARG A CA 1
ATOM 568 C C . ARG A 1 77 ? -6.406 -3.559 14.939 1.00 77.69 77 ARG A C 1
ATOM 570 O O . ARG A 1 77 ? -7.117 -3.381 15.920 1.00 77.69 77 ARG A O 1
ATOM 577 N N . HIS A 1 78 ? -5.107 -3.251 14.904 1.00 71.56 78 HIS A N 1
ATOM 578 C CA . HIS A 1 78 ? -4.371 -2.680 16.041 1.00 71.56 78 HIS A CA 1
ATOM 579 C C . HIS A 1 78 ? -4.456 -1.150 16.141 1.00 71.56 78 HIS A C 1
ATOM 581 O O . HIS A 1 78 ? -4.244 -0.615 17.220 1.00 71.56 78 HIS A O 1
ATOM 587 N N . LYS A 1 79 ? -4.791 -0.436 15.059 1.00 63.88 79 LYS A N 1
ATOM 588 C CA . LYS A 1 79 ? -4.946 1.033 15.036 1.00 63.88 79 LYS A CA 1
ATOM 589 C C . LYS A 1 79 ? -6.303 1.532 15.595 1.00 63.88 79 LYS A C 1
ATOM 591 O O . LYS A 1 79 ? -6.783 2.571 15.150 1.00 63.88 79 LYS A O 1
ATOM 596 N N . ARG A 1 80 ? -6.939 0.785 16.509 1.00 50.84 80 ARG A N 1
ATOM 597 C CA . ARG A 1 80 ? -8.215 1.184 17.142 1.00 50.84 80 ARG A CA 1
ATOM 598 C C . ARG A 1 80 ? -8.023 2.273 18.185 1.00 50.84 80 ARG A C 1
ATOM 600 O O . ARG A 1 80 ? -6.984 2.234 18.875 1.00 50.84 80 ARG A O 1
#

Mean predicted aligned error: 6.97 Å